Protein AF-A0A849QPQ6-F1 (afdb_monomer)

Radius of gyration: 15.78 Å; Cα contacts (8 Å, |Δi|>4): 46; chains: 1; bounding box: 31×43×40 Å

Sequence (86 aa):
MVDKIKIIVYGSPSIDEIETTDIENMNSIFRERIGRLVRKTKSHSKKKLKLVNAVELFQLYWNFMDRLPKRGTPVMIENLTDHQWS

Solvent-accessible surface area (backbone atoms only — not comparable to full-atom values): 5457 Å² total; per-residue (Å²): 134,87,83,84,86,85,77,87,88,70,88,86,77,58,77,88,74,67,51,72,66,59,55,52,50,49,52,50,53,48,53,54,55,52,49,53,51,48,65,76,42,74,86,61,75,95,43,68,68,58,54,49,52,50,50,53,53,46,50,52,43,46,32,42,50,42,64,46,88,99,55,48,22,56,38,42,66,72,66,76,42,95,71,79,53,134

Foldseek 3Di:
DDDDDFDDPDDDDDSVPDDPVVVVVVVVVCCVVLVVVCVVPVVDDPDPVVVVVSVVVVCCCQQQADQDPPQGHVCVNVVVDVDHDD

pLDDT: mean 82.82, std 12.36, range [50.0, 94.94]

Mean predicted aligned error: 7.11 Å

Structure (mmCIF, N/CA/C/O backbone):
data_AF-A0A849QPQ6-F1
#
_entry.id   AF-A0A849QPQ6-F1
#
loop_
_atom_site.group_PDB
_atom_site.id
_atom_site.type_symbol
_atom_site.label_atom_id
_atom_site.label_alt_id
_atom_site.label_comp_id
_atom_site.label_asym_id
_atom_site.label_entity_id
_atom_site.label_seq_id
_atom_site.pdbx_PDB_ins_code
_atom_site.Cartn_x
_atom_site.Cartn_y
_atom_site.Cartn_z
_atom_site.occupancy
_atom_site.B_iso_or_equiv
_atom_site.auth_seq_id
_atom_site.auth_comp_id
_atom_site.auth_asym_id
_atom_site.auth_atom_id
_atom_site.pdbx_PDB_model_num
ATOM 1 N N . MET A 1 1 ? -5.971 -29.980 -9.773 1.00 50.00 1 MET A N 1
ATOM 2 C CA . MET A 1 1 ? -5.325 -28.654 -9.865 1.00 50.00 1 MET A CA 1
ATOM 3 C C . MET A 1 1 ? -6.438 -27.626 -9.811 1.00 50.00 1 MET A C 1
ATOM 5 O O . MET A 1 1 ? -7.430 -27.829 -10.495 1.00 50.00 1 MET A O 1
ATOM 9 N N . VAL A 1 2 ? -6.352 -26.629 -8.930 1.00 66.19 2 VAL A N 1
ATOM 10 C CA . VAL A 1 2 ? -7.326 -25.527 -8.890 1.00 66.19 2 VAL A CA 1
ATOM 11 C C . VAL A 1 2 ? -6.774 -24.440 -9.800 1.00 66.19 2 VAL A C 1
ATOM 13 O O . VAL A 1 2 ? -5.711 -23.899 -9.503 1.00 66.19 2 VAL A O 1
ATOM 16 N N . ASP A 1 3 ? -7.447 -24.176 -10.915 1.00 72.25 3 ASP A N 1
ATOM 17 C CA . ASP A 1 3 ? -7.061 -23.086 -11.811 1.00 72.25 3 ASP A CA 1
ATOM 18 C C . ASP A 1 3 ? -7.386 -21.731 -11.175 1.00 72.25 3 ASP A C 1
ATOM 20 O O . ASP A 1 3 ? -8.437 -21.552 -10.553 1.00 72.25 3 ASP A O 1
ATOM 24 N N . LYS A 1 4 ? -6.473 -20.765 -11.326 1.00 76.00 4 LYS A N 1
ATOM 25 C CA . LYS A 1 4 ? -6.687 -19.379 -10.892 1.00 76.00 4 LYS A CA 1
ATOM 26 C C . LYS A 1 4 ? -7.231 -18.572 -12.070 1.00 76.00 4 LYS A C 1
ATOM 28 O O . LYS A 1 4 ? -6.516 -18.333 -13.039 1.00 76.00 4 LYS A O 1
ATOM 33 N N . ILE A 1 5 ? -8.472 -18.101 -11.967 1.00 86.56 5 ILE A N 1
ATOM 34 C CA . ILE A 1 5 ? -9.052 -17.163 -12.936 1.00 86.56 5 ILE A CA 1
ATOM 35 C C . ILE A 1 5 ? -8.655 -15.743 -12.515 1.00 86.56 5 ILE A C 1
ATOM 37 O O . ILE A 1 5 ? -9.033 -15.292 -11.433 1.00 86.56 5 ILE A O 1
ATOM 41 N N . LYS A 1 6 ? -7.882 -15.042 -13.351 1.00 88.12 6 LYS A N 1
ATOM 42 C CA . LYS A 1 6 ? -7.454 -13.655 -13.110 1.00 88.12 6 LYS A CA 1
ATOM 43 C C . LYS A 1 6 ? -8.428 -12.696 -13.802 1.00 88.12 6 LYS A C 1
ATOM 45 O O . LYS A 1 6 ? -8.663 -12.822 -15.000 1.00 88.12 6 LYS A O 1
ATOM 50 N N . ILE A 1 7 ? -9.009 -11.760 -13.050 1.00 89.12 7 ILE A N 1
ATOM 51 C CA . ILE A 1 7 ? -9.984 -10.775 -13.547 1.00 89.12 7 ILE A CA 1
ATOM 52 C C . ILE A 1 7 ? -9.558 -9.388 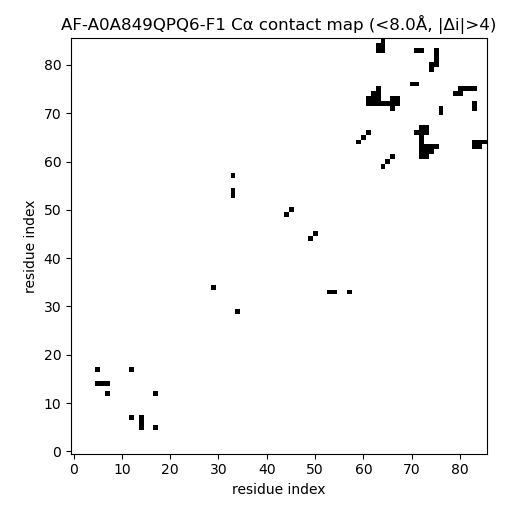-13.072 1.00 89.12 7 ILE A C 1
ATOM 54 O O . ILE A 1 7 ? -9.240 -9.202 -11.897 1.00 89.12 7 ILE A O 1
ATOM 58 N N . ILE A 1 8 ? -9.595 -8.410 -13.974 1.00 87.88 8 ILE A N 1
ATOM 59 C CA . ILE A 1 8 ? -9.378 -7.005 -13.635 1.00 87.88 8 ILE A CA 1
ATOM 60 C C . ILE A 1 8 ? -10.706 -6.423 -13.144 1.00 87.88 8 ILE A C 1
ATOM 62 O O . ILE A 1 8 ? -11.674 -6.354 -13.897 1.00 87.88 8 ILE A O 1
ATOM 66 N N . VAL A 1 9 ? -10.755 -6.018 -11.874 1.00 86.62 9 VAL A N 1
ATOM 67 C CA . VAL A 1 9 ? -11.922 -5.333 -11.283 1.00 86.62 9 VAL A CA 1
ATOM 68 C C . VAL A 1 9 ? -11.719 -3.815 -11.278 1.00 86.62 9 VAL A C 1
ATOM 70 O O . VAL A 1 9 ? -12.655 -3.066 -11.541 1.00 86.62 9 VAL A O 1
ATOM 73 N N . TYR A 1 10 ? -10.492 -3.363 -11.004 1.00 82.38 10 TYR A N 1
ATOM 74 C CA . TYR A 1 10 ? -10.115 -1.952 -10.935 1.00 82.38 10 TYR A CA 1
ATOM 75 C C . TYR A 1 10 ? -8.732 -1.729 -11.556 1.00 82.38 10 TYR A C 1
ATOM 77 O O . TYR A 1 10 ? -7.862 -2.595 -11.449 1.00 82.38 10 TYR A O 1
ATOM 85 N N . GLY A 1 11 ? -8.525 -0.544 -12.137 1.00 83.12 11 GLY A N 1
ATOM 86 C CA . GLY A 1 11 ? -7.261 -0.155 -12.768 1.00 83.12 11 GLY A CA 1
ATOM 87 C C . GLY A 1 11 ? -7.036 -0.807 -14.133 1.00 83.12 11 GLY A C 1
ATOM 88 O O . GLY A 1 11 ? -7.963 -1.326 -14.752 1.00 83.12 11 GLY A O 1
ATOM 89 N N . SER A 1 12 ? -5.789 -0.763 -14.593 1.00 88.25 12 SER A N 1
ATOM 90 C CA . SER A 1 12 ? -5.342 -1.360 -15.855 1.00 88.25 12 SER A CA 1
ATOM 91 C C . SER A 1 12 ? -4.053 -2.185 -15.685 1.00 88.25 12 SER A C 1
ATOM 93 O O . SER A 1 12 ? -3.089 -1.926 -16.405 1.00 88.25 12 SER A O 1
ATOM 95 N N . PRO A 1 13 ? -3.990 -3.133 -14.723 1.00 87.56 13 PRO A N 1
ATOM 96 C CA . PRO A 1 13 ? -2.821 -3.992 -14.568 1.00 87.56 13 PRO A CA 1
ATOM 97 C C . PRO A 1 13 ? -2.741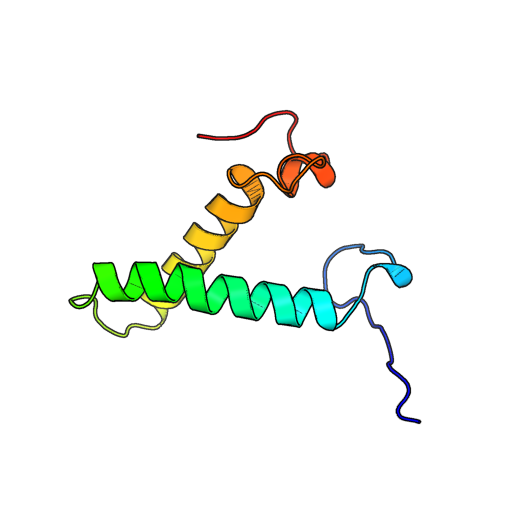 -4.997 -15.718 1.00 87.56 13 PRO A C 1
ATOM 99 O O . PRO A 1 13 ? -3.767 -5.412 -16.271 1.00 87.56 13 PRO A O 1
ATOM 102 N N . SER A 1 14 ? -1.532 -5.443 -16.039 1.00 90.06 14 SER A N 1
ATOM 103 C CA . SER A 1 14 ? -1.375 -6.577 -16.941 1.00 90.06 14 SER A CA 1
ATOM 104 C C . SER A 1 14 ? -1.776 -7.885 -16.240 1.00 90.06 14 SER A C 1
ATOM 106 O O . SER A 1 14 ? -1.640 -8.036 -15.026 1.00 90.06 14 SER A O 1
ATOM 108 N N . ILE A 1 15 ? -2.311 -8.861 -16.983 1.00 88.69 15 ILE A N 1
ATOM 109 C CA . ILE A 1 15 ? -2.838 -10.114 -16.398 1.00 88.69 15 ILE A CA 1
ATOM 110 C C . ILE A 1 15 ? -1.738 -10.914 -15.679 1.00 88.69 15 ILE A C 1
ATOM 112 O O . ILE A 1 15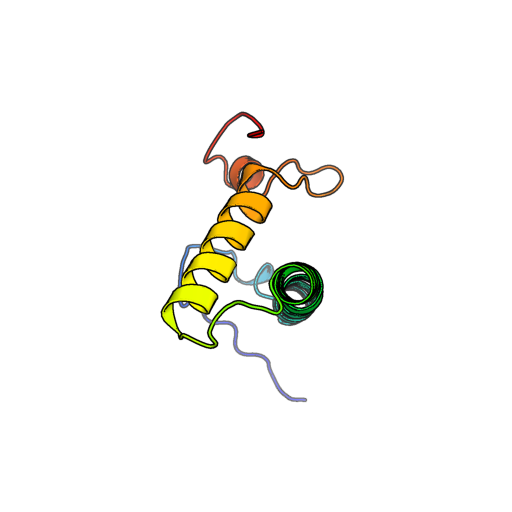 ? -2.002 -11.585 -14.678 1.00 88.69 15 ILE A O 1
ATOM 116 N N . ASP A 1 16 ? -0.507 -10.848 -16.174 1.00 88.75 16 ASP A N 1
ATOM 117 C CA . ASP A 1 16 ? 0.675 -11.477 -15.583 1.00 88.75 16 ASP A CA 1
ATOM 118 C C . ASP A 1 16 ? 1.110 -10.826 -14.263 1.00 88.75 16 ASP A C 1
ATOM 120 O O . ASP A 1 16 ? 1.671 -11.520 -13.418 1.00 88.75 16 ASP A O 1
ATOM 124 N N . GLU A 1 17 ? 0.766 -9.558 -14.032 1.00 85.25 17 GLU A N 1
ATOM 125 C CA . GLU A 1 17 ? 1.051 -8.837 -12.783 1.00 85.25 17 GLU A CA 1
ATOM 126 C C . GLU A 1 17 ? 0.038 -9.148 -11.671 1.00 85.25 17 GLU A C 1
ATOM 128 O O . GLU A 1 17 ? 0.287 -8.874 -10.498 1.00 85.25 17 GLU A O 1
ATOM 133 N N . ILE A 1 18 ? -1.119 -9.730 -12.005 1.00 88.25 18 ILE A N 1
ATOM 134 C CA . ILE A 1 18 ? -2.129 -10.095 -11.008 1.00 88.25 18 ILE A CA 1
ATOM 135 C C . ILE A 1 18 ? -1.693 -11.383 -10.309 1.00 88.25 18 ILE A C 1
ATOM 137 O O . ILE A 1 18 ? -1.913 -12.476 -10.831 1.00 88.25 18 ILE A O 1
ATOM 141 N N . GLU A 1 19 ? -1.133 -11.283 -9.105 1.00 88.69 19 GLU A N 1
ATOM 142 C CA . GLU A 1 19 ? -0.755 -12.454 -8.310 1.00 88.69 19 GLU A CA 1
ATOM 143 C C . GLU A 1 19 ? -1.295 -12.402 -6.875 1.00 88.69 19 GLU A C 1
ATOM 145 O O . GLU A 1 19 ? -1.333 -11.363 -6.213 1.00 88.69 19 GLU A O 1
ATOM 150 N N . THR A 1 20 ? -1.718 -13.560 -6.357 1.00 87.62 20 THR A N 1
ATOM 151 C CA . THR A 1 20 ? -2.300 -13.642 -5.007 1.00 87.62 20 THR A CA 1
ATOM 152 C C . THR A 1 20 ? -1.262 -13.378 -3.918 1.00 87.62 20 THR A C 1
ATOM 154 O O . THR A 1 20 ? -1.601 -12.837 -2.868 1.00 87.62 20 THR A O 1
ATOM 157 N N . THR A 1 21 ? 0.005 -13.713 -4.172 1.00 89.75 21 THR A N 1
ATOM 158 C CA . THR A 1 21 ? 1.105 -13.517 -3.219 1.00 89.75 21 THR A CA 1
ATOM 159 C C . THR A 1 21 ? 1.368 -12.045 -2.922 1.00 89.75 21 THR A C 1
ATOM 161 O O . THR A 1 21 ? 1.691 -11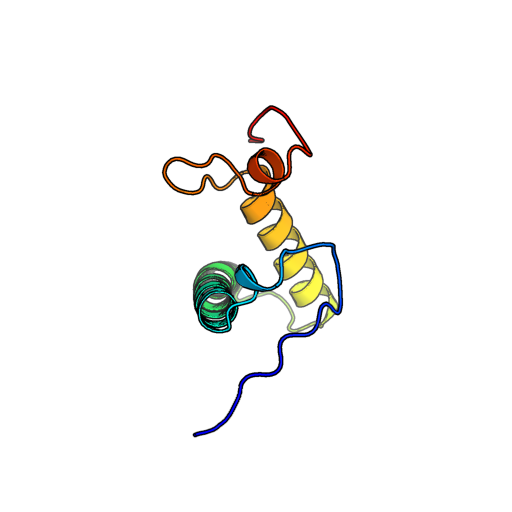.709 -1.784 1.00 89.75 21 THR A O 1
ATOM 164 N N . ASP A 1 22 ? 1.181 -11.154 -3.898 1.00 87.19 22 ASP A N 1
ATOM 165 C CA . ASP A 1 22 ? 1.373 -9.715 -3.691 1.00 87.19 22 ASP A CA 1
ATOM 166 C C . ASP A 1 22 ? 0.296 -9.143 -2.769 1.00 87.19 22 ASP A C 1
ATOM 168 O O . ASP A 1 22 ? 0.595 -8.379 -1.847 1.00 87.19 22 ASP A O 1
ATOM 172 N N . ILE A 1 23 ? -0.950 -9.592 -2.945 1.00 86.81 23 ILE A N 1
ATOM 173 C CA . ILE A 1 23 ? -2.072 -9.231 -2.073 1.00 86.81 23 ILE A CA 1
ATOM 174 C C . ILE A 1 23 ? -1.849 -9.756 -0.649 1.00 86.81 23 ILE A C 1
ATOM 176 O O . ILE A 1 23 ? -2.060 -9.034 0.328 1.00 86.81 23 ILE A O 1
ATOM 180 N N . GLU A 1 24 ? -1.398 -11.001 -0.501 1.00 90.62 24 GLU A N 1
ATOM 181 C CA . GLU A 1 24 ? -1.096 -11.598 0.804 1.00 90.62 24 GLU A CA 1
ATOM 182 C C . GLU A 1 24 ? 0.050 -10.879 1.524 1.00 90.62 24 GLU A C 1
ATOM 184 O O . GLU A 1 24 ? -0.066 -10.570 2.718 1.00 90.62 24 GLU A O 1
ATOM 189 N N . ASN A 1 25 ? 1.121 -10.553 0.796 1.00 90.88 25 ASN A N 1
ATOM 190 C CA . ASN A 1 25 ? 2.248 -9.786 1.310 1.00 90.88 25 ASN A CA 1
ATOM 191 C C . ASN A 1 25 ? 1.799 -8.393 1.772 1.00 90.88 25 ASN A C 1
ATOM 193 O O . ASN A 1 25 ? 2.052 -7.998 2.914 1.00 90.88 25 ASN A O 1
ATOM 197 N N . MET A 1 26 ? 1.039 -7.682 0.933 1.00 88.12 26 MET A N 1
ATOM 198 C CA . MET A 1 26 ? 0.499 -6.365 1.264 1.00 88.12 26 MET A CA 1
ATOM 199 C C . MET A 1 26 ? -0.404 -6.421 2.501 1.00 88.12 26 MET A C 1
ATOM 201 O O . MET A 1 26 ? -0.253 -5.612 3.415 1.00 88.12 26 MET A O 1
ATOM 205 N N . ASN A 1 27 ? -1.278 -7.426 2.604 1.00 88.31 27 ASN A N 1
ATOM 206 C CA . ASN A 1 27 ? -2.115 -7.644 3.786 1.00 88.31 27 ASN A CA 1
ATOM 207 C C . ASN A 1 27 ? -1.287 -7.838 5.069 1.00 88.31 27 ASN A C 1
ATOM 209 O O . ASN A 1 27 ? -1.685 -7.376 6.143 1.00 88.31 27 ASN A O 1
ATOM 213 N N . SER A 1 28 ? -0.141 -8.519 4.980 1.00 90.38 28 SER A N 1
ATOM 214 C CA . SER A 1 28 ? 0.787 -8.680 6.104 1.00 90.38 28 SER A CA 1
ATOM 215 C C . SER A 1 28 ? 1.402 -7.341 6.527 1.00 90.38 28 SER A C 1
ATOM 217 O O . SER A 1 28 ? 1.306 -6.962 7.699 1.00 90.38 28 SER A O 1
ATOM 219 N N . ILE A 1 29 ? 1.926 -6.573 5.564 1.00 89.00 29 ILE A N 1
ATOM 220 C CA . ILE A 1 29 ? 2.501 -5.235 5.784 1.00 89.00 29 ILE A CA 1
ATOM 221 C C . ILE A 1 29 ? 1.468 -4.300 6.423 1.00 89.00 29 ILE A C 1
ATOM 223 O O . ILE A 1 29 ? 1.762 -3.634 7.420 1.00 89.00 29 ILE A O 1
ATOM 227 N N . PHE A 1 30 ? 0.242 -4.290 5.894 1.00 86.44 30 PHE A N 1
ATOM 228 C CA . PHE A 1 30 ? -0.879 -3.520 6.426 1.00 86.44 30 PHE A CA 1
ATOM 229 C C . PHE A 1 30 ? -1.140 -3.845 7.894 1.00 86.44 30 PHE A C 1
ATOM 231 O O . PHE A 1 30 ? -1.178 -2.942 8.732 1.00 86.44 30 PHE A O 1
ATOM 238 N N . ARG A 1 31 ? -1.293 -5.132 8.231 1.00 83.06 31 ARG A N 1
ATOM 239 C CA . ARG A 1 31 ? -1.557 -5.564 9.612 1.00 83.06 31 ARG A CA 1
ATOM 240 C C . ARG A 1 31 ? -0.441 -5.147 10.558 1.00 83.06 31 ARG A C 1
ATOM 242 O O . ARG A 1 31 ? -0.725 -4.682 11.662 1.00 83.06 31 ARG A O 1
ATOM 249 N N . GLU A 1 32 ? 0.813 -5.271 10.139 1.00 85.56 32 GLU A N 1
ATOM 250 C CA . GLU A 1 32 ? 1.943 -4.905 10.983 1.00 85.56 32 GLU A CA 1
ATOM 251 C C . GLU A 1 32 ? 2.042 -3.386 11.186 1.00 85.56 32 GLU A C 1
ATOM 253 O O . GLU A 1 32 ? 2.147 -2.914 12.325 1.00 85.56 32 GLU A O 1
ATOM 258 N N . ARG A 1 33 ? 1.968 -2.600 10.106 1.00 83.12 33 ARG A N 1
ATOM 259 C CA . ARG A 1 33 ? 2.151 -1.144 10.163 1.00 83.12 33 ARG A CA 1
ATOM 260 C C . ARG A 1 33 ? 0.943 -0.427 10.764 1.00 83.12 33 ARG A C 1
ATOM 262 O O . ARG A 1 33 ? 1.128 0.391 11.669 1.00 83.12 33 ARG A O 1
ATOM 269 N N . ILE A 1 34 ? -0.284 -0.795 10.386 1.00 80.31 34 ILE A N 1
ATOM 270 C CA . ILE A 1 34 ? -1.494 -0.278 11.045 1.00 80.31 34 ILE A CA 1
ATOM 271 C C . ILE A 1 34 ? -1.559 -0.765 12.497 1.00 80.31 34 ILE A C 1
ATOM 273 O O . ILE A 1 34 ? -1.879 0.013 13.390 1.00 80.31 34 ILE A O 1
ATOM 277 N N . GLY A 1 35 ? -1.174 -2.010 12.793 1.00 72.31 35 GLY A N 1
ATOM 278 C CA . GLY A 1 35 ? -1.115 -2.514 14.169 1.00 72.31 35 GLY A CA 1
ATOM 279 C C . GLY A 1 35 ? -0.151 -1.724 15.069 1.00 72.31 35 GLY A C 1
ATOM 280 O O . GLY A 1 35 ? -0.440 -1.496 16.248 1.00 72.31 35 GLY A O 1
ATOM 281 N N . ARG A 1 36 ? 0.979 -1.246 14.526 1.00 64.06 36 ARG A N 1
ATOM 282 C CA . ARG A 1 36 ? 1.900 -0.325 15.222 1.00 64.06 36 ARG A CA 1
ATOM 283 C C . ARG A 1 36 ? 1.262 1.049 15.468 1.00 64.06 36 ARG A C 1
ATOM 285 O O . ARG A 1 36 ? 1.423 1.580 16.566 1.00 64.06 36 ARG A O 1
ATOM 292 N N . LEU A 1 37 ? 0.504 1.583 14.507 1.00 60.06 37 LEU A N 1
ATOM 293 C CA . LEU A 1 37 ? -0.308 2.798 14.685 1.00 60.06 37 LEU A CA 1
ATOM 294 C C . LEU A 1 37 ? -1.348 2.614 15.805 1.00 60.06 37 LEU A C 1
ATOM 296 O O . LEU A 1 37 ? -1.379 3.410 16.739 1.00 60.06 37 LEU A O 1
ATOM 300 N N . VAL A 1 38 ? -2.102 1.510 15.794 1.00 58.53 38 VAL A N 1
ATOM 301 C CA . VAL A 1 38 ? -3.116 1.176 16.815 1.00 58.53 38 VAL A CA 1
ATOM 302 C C . VAL A 1 38 ? -2.510 1.078 18.219 1.00 58.53 38 VAL A C 1
ATOM 304 O O . VAL A 1 38 ? -3.105 1.560 19.183 1.00 58.53 38 VAL A O 1
ATOM 307 N N . ARG A 1 39 ? -1.313 0.488 18.365 1.00 58.75 39 ARG A N 1
ATOM 308 C CA . ARG A 1 39 ? -0.619 0.414 19.665 1.00 58.75 39 ARG A CA 1
ATOM 309 C C . ARG A 1 39 ? -0.191 1.784 20.195 1.00 58.75 39 ARG A C 1
ATOM 311 O O . ARG A 1 39 ? -0.241 1.977 21.406 1.00 58.75 39 ARG A O 1
ATOM 318 N N . LYS A 1 40 ? 0.171 2.727 19.317 1.00 51.31 40 LYS A N 1
ATOM 319 C CA . LYS A 1 40 ? 0.436 4.127 19.694 1.00 51.31 40 LYS A CA 1
ATOM 320 C C . LYS A 1 40 ? -0.850 4.889 20.038 1.00 51.31 40 LYS A C 1
ATOM 322 O O . LYS A 1 40 ? -0.811 5.802 20.852 1.00 51.31 40 LYS A O 1
ATOM 327 N N . THR A 1 41 ? -1.994 4.485 19.483 1.00 50.25 41 THR A N 1
ATOM 328 C CA . THR A 1 41 ? -3.297 5.140 19.676 1.00 50.25 41 THR A CA 1
ATOM 329 C C . THR A 1 41 ? -4.257 4.332 20.551 1.00 50.25 41 THR A C 1
ATOM 331 O O . THR A 1 41 ? -5.464 4.411 20.332 1.00 50.25 41 THR A O 1
ATOM 334 N N . LYS A 1 42 ? -3.782 3.548 21.536 1.00 52.03 42 LYS A N 1
ATOM 335 C CA . LYS A 1 42 ? -4.631 2.669 22.380 1.00 52.03 42 LYS A CA 1
ATOM 336 C C . LYS A 1 42 ? -5.832 3.359 23.062 1.00 52.03 42 LYS A C 1
ATOM 338 O O . LYS A 1 42 ? -6.724 2.662 23.531 1.00 52.03 42 LYS A O 1
ATOM 343 N N . SER A 1 43 ? -5.901 4.690 23.054 1.00 52.28 43 SER A N 1
ATOM 344 C CA . SER A 1 43 ? -7.054 5.478 23.518 1.00 52.28 43 SER A CA 1
ATOM 345 C C . SER A 1 43 ? -8.068 5.868 22.42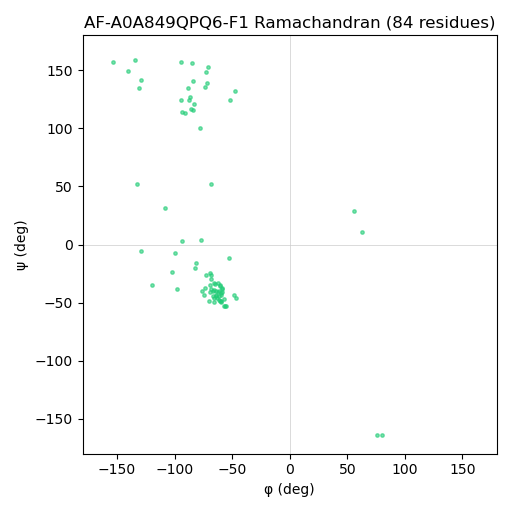7 1.00 52.28 43 SER A C 1
ATOM 347 O O . SER A 1 43 ? -9.006 6.608 22.711 1.00 52.28 43 SER A O 1
ATOM 349 N N . HIS A 1 44 ? -7.913 5.443 21.170 1.00 53.00 44 HIS A N 1
ATOM 350 C CA . HIS A 1 44 ? -8.833 5.830 20.097 1.00 53.00 44 HIS A CA 1
ATOM 351 C C . HIS A 1 44 ? -10.029 4.878 19.994 1.00 53.00 44 HIS A C 1
ATOM 353 O O . HIS A 1 44 ? -9.898 3.667 19.834 1.00 53.00 44 HIS A O 1
ATOM 359 N N . SER A 1 45 ? -11.219 5.475 20.080 1.00 53.75 45 SER A N 1
ATOM 360 C CA . SER A 1 45 ? -12.520 4.828 19.913 1.00 53.75 45 SER A CA 1
ATOM 361 C C . SER A 1 45 ? -12.545 3.940 18.658 1.00 53.75 45 SER A C 1
ATOM 363 O O . SER A 1 45 ? -12.149 4.393 17.581 1.00 53.75 45 SER A O 1
ATOM 365 N N . LYS A 1 46 ? -13.035 2.694 18.785 1.00 65.62 46 LYS A N 1
ATOM 366 C CA . LYS A 1 46 ? -13.199 1.693 17.706 1.00 65.62 46 LYS A CA 1
ATOM 367 C C . LYS A 1 46 ? -14.289 2.097 16.692 1.00 65.62 46 LYS A C 1
ATOM 369 O O . LYS A 1 46 ? -15.224 1.347 16.432 1.00 65.62 46 LYS A O 1
ATOM 374 N N . LYS A 1 47 ? -14.223 3.312 16.149 1.00 74.56 47 LYS A N 1
ATOM 375 C CA . LYS A 1 47 ? -15.171 3.816 15.151 1.00 74.56 47 LYS A CA 1
ATOM 376 C C . LYS A 1 47 ? -14.684 3.438 13.758 1.00 74.56 47 LYS A C 1
ATOM 378 O O . LYS A 1 47 ? -13.525 3.690 13.435 1.00 74.56 47 LYS A O 1
ATOM 383 N N . LYS A 1 48 ? -15.589 2.931 12.912 1.00 80.81 48 LYS A N 1
ATOM 384 C CA . LYS A 1 48 ? -15.318 2.600 11.500 1.00 80.81 48 LYS A CA 1
ATOM 385 C C . LYS A 1 48 ? -14.567 3.725 10.778 1.00 80.81 48 LYS A C 1
ATOM 387 O O . LYS A 1 48 ? -13.555 3.464 10.146 1.00 80.81 48 LYS A O 1
ATOM 392 N N . LEU A 1 49 ? -15.006 4.973 10.956 1.00 83.88 49 LEU A N 1
ATOM 393 C CA . LEU A 1 49 ? -14.378 6.142 10.331 1.00 83.88 49 LEU A CA 1
ATOM 394 C C . LEU A 1 49 ? -12.895 6.300 10.704 1.00 83.88 49 LEU A C 1
ATOM 396 O O . LEU A 1 49 ? -12.080 6.641 9.863 1.00 83.88 49 LEU A O 1
ATOM 400 N N . LYS A 1 50 ? -12.510 6.008 11.952 1.00 80.25 50 LYS A N 1
ATOM 401 C CA . LYS A 1 50 ? -11.103 6.106 12.370 1.00 80.25 50 LYS A CA 1
ATOM 402 C C . LYS A 1 50 ? -10.237 5.029 11.717 1.00 80.25 50 LYS A C 1
ATOM 404 O O . LYS A 1 50 ? -9.089 5.311 11.395 1.00 80.25 50 LYS A O 1
ATOM 409 N N . LEU A 1 51 ? -10.786 3.832 11.502 1.00 78.75 51 LEU A N 1
ATOM 410 C CA . LEU A 1 51 ? -10.102 2.774 10.758 1.00 78.75 51 LEU A CA 1
ATOM 411 C C . LEU A 1 51 ? -9.929 3.155 9.283 1.00 78.75 51 LEU A C 1
ATOM 413 O O . LEU A 1 51 ? -8.834 2.993 8.759 1.00 78.75 51 LEU A O 1
ATOM 417 N N . VAL A 1 52 ? -10.974 3.699 8.647 1.00 85.12 52 VAL A N 1
ATOM 418 C CA . VAL A 1 52 ? -10.914 4.179 7.254 1.00 85.12 52 VAL A CA 1
ATOM 419 C C . VAL A 1 52 ? -9.821 5.236 7.101 1.00 85.12 52 VAL A C 1
ATOM 421 O O . VAL A 1 52 ? -8.894 5.028 6.328 1.00 85.12 52 VAL A O 1
ATOM 424 N N . ASN A 1 53 ? -9.832 6.282 7.932 1.00 86.12 53 ASN A N 1
ATOM 425 C CA . ASN A 1 53 ? -8.818 7.337 7.863 1.00 86.12 53 ASN A CA 1
ATOM 426 C C . ASN A 1 53 ? -7.391 6.806 8.106 1.00 86.12 53 ASN A C 1
ATOM 428 O O . ASN A 1 53 ? -6.435 7.308 7.524 1.00 86.12 53 ASN A O 1
ATOM 432 N N . ALA A 1 54 ? -7.221 5.804 8.978 1.00 84.19 54 ALA A N 1
ATOM 433 C CA . ALA A 1 54 ? -5.913 5.192 9.218 1.00 84.19 54 ALA A CA 1
ATOM 434 C C . ALA A 1 54 ? -5.410 4.402 7.998 1.00 84.19 54 ALA A C 1
ATOM 436 O O . ALA A 1 54 ? -4.217 4.437 7.701 1.00 84.19 54 ALA A O 1
ATOM 437 N N . VAL A 1 55 ? -6.311 3.709 7.298 1.00 86.81 55 VAL A N 1
ATOM 438 C CA . VAL A 1 55 ? -6.011 3.002 6.045 1.00 86.81 55 VAL A CA 1
ATOM 439 C C . VAL A 1 55 ? -5.652 3.994 4.940 1.00 86.81 55 VAL A C 1
ATOM 441 O O . VAL A 1 55 ? -4.635 3.804 4.282 1.00 86.81 55 VAL A O 1
ATOM 444 N N . GLU A 1 56 ? -6.424 5.069 4.779 1.00 90.88 56 GLU A N 1
ATOM 445 C CA . GLU A 1 56 ? -6.165 6.116 3.780 1.00 90.88 56 GLU A CA 1
ATOM 446 C C . GLU A 1 56 ? -4.814 6.798 4.014 1.00 90.88 56 GLU A C 1
ATOM 448 O O . GLU A 1 56 ? -4.004 6.904 3.095 1.00 90.88 56 GLU A O 1
ATOM 453 N N . LEU A 1 57 ? -4.522 7.189 5.260 1.00 88.94 57 LEU A N 1
ATOM 454 C CA . LEU A 1 57 ? -3.238 7.792 5.615 1.00 88.94 57 LEU A CA 1
ATOM 455 C C . LEU A 1 57 ? -2.071 6.830 5.363 1.00 88.94 57 LEU A C 1
ATOM 457 O O . LEU A 1 57 ? -1.018 7.243 4.878 1.00 88.94 57 LEU A O 1
ATOM 461 N N . PHE A 1 58 ? -2.252 5.545 5.678 1.00 89.06 58 PHE A N 1
ATOM 462 C CA . PHE A 1 58 ? -1.248 4.532 5.388 1.00 89.06 58 PHE A CA 1
ATOM 463 C C . PHE A 1 58 ? -1.009 4.386 3.882 1.00 89.06 58 PHE A C 1
ATOM 465 O O . PHE A 1 58 ? 0.146 4.350 3.470 1.00 89.06 58 PHE A O 1
ATOM 472 N N . GLN A 1 59 ? -2.065 4.318 3.066 1.00 91.31 59 GLN A N 1
ATOM 473 C CA . GLN A 1 59 ? -1.923 4.207 1.613 1.00 91.31 59 GLN A CA 1
ATOM 474 C C . GLN A 1 59 ? -1.266 5.440 1.006 1.00 91.31 59 GLN A C 1
ATOM 476 O O . GLN A 1 59 ? -0.401 5.283 0.151 1.00 91.31 59 GLN A O 1
ATOM 481 N N . LEU A 1 60 ? -1.607 6.644 1.475 1.00 92.81 60 LEU A N 1
ATOM 482 C CA . LEU A 1 60 ? -0.924 7.871 1.069 1.00 92.81 60 LEU A CA 1
ATOM 483 C C . LEU A 1 60 ? 0.580 7.764 1.351 1.00 92.81 60 LEU A C 1
ATOM 485 O O . LEU A 1 60 ? 1.395 7.927 0.448 1.00 92.81 60 LEU A O 1
ATOM 489 N N . TYR A 1 61 ? 0.948 7.427 2.587 1.00 91.50 61 TYR A N 1
ATOM 490 C CA . TYR A 1 61 ? 2.346 7.267 2.975 1.00 91.50 61 TYR A CA 1
ATOM 491 C C . TYR A 1 61 ? 3.057 6.185 2.146 1.00 91.50 61 TYR A C 1
ATOM 493 O O . TYR A 1 61 ? 4.130 6.423 1.597 1.00 91.50 61 TYR A O 1
ATOM 501 N N . TRP A 1 62 ? 2.458 5.001 2.022 1.00 91.81 62 TRP A N 1
ATOM 502 C CA . TRP A 1 62 ? 3.040 3.878 1.288 1.00 91.81 62 TRP A CA 1
ATOM 503 C C . TRP A 1 62 ? 3.252 4.213 -0.18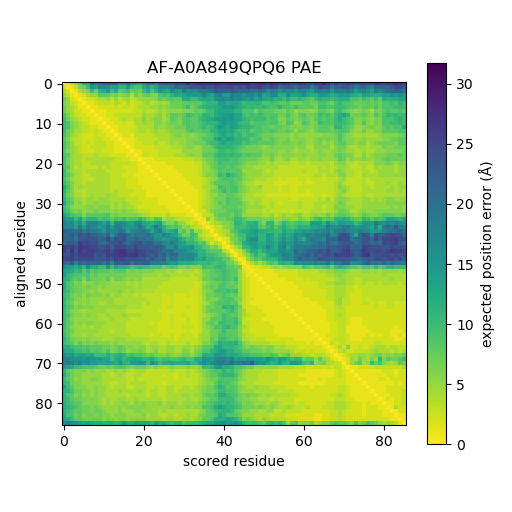8 1.00 91.81 62 TRP A C 1
ATOM 505 O O . TRP A 1 62 ? 4.313 3.937 -0.738 1.00 91.81 62 TRP A O 1
ATOM 515 N N . ASN A 1 63 ? 2.258 4.839 -0.818 1.00 93.12 63 ASN A N 1
ATOM 516 C CA . ASN A 1 63 ? 2.288 5.120 -2.243 1.00 93.12 63 ASN A CA 1
ATOM 517 C C . ASN A 1 63 ? 3.211 6.287 -2.589 1.00 93.12 63 ASN A C 1
ATOM 519 O O . ASN A 1 63 ? 3.905 6.188 -3.591 1.00 93.12 63 ASN A O 1
ATOM 523 N N . PHE A 1 64 ? 3.240 7.358 -1.787 1.00 94.94 64 PHE A N 1
ATOM 524 C CA . PHE A 1 64 ? 3.940 8.607 -2.125 1.00 94.94 64 PHE A CA 1
ATOM 525 C C . PHE A 1 64 ? 5.286 8.797 -1.416 1.00 94.94 64 PHE A C 1
ATOM 527 O O . PHE A 1 64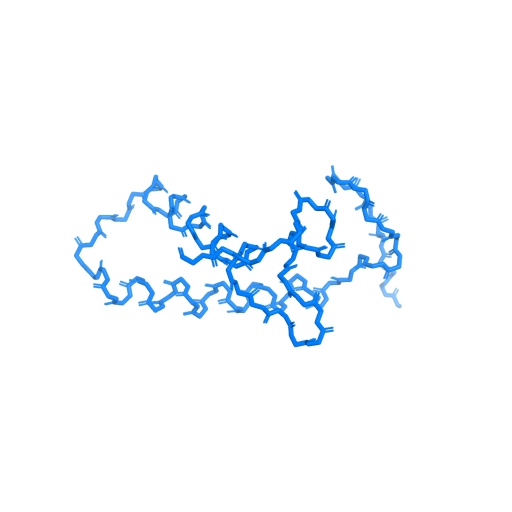 ? 6.131 9.544 -1.913 1.00 94.94 64 PHE A O 1
ATOM 534 N N . MET A 1 65 ? 5.498 8.145 -0.269 1.00 93.12 65 MET A N 1
ATOM 535 C CA . MET A 1 65 ? 6.660 8.390 0.594 1.00 93.12 65 MET A CA 1
ATOM 536 C C . MET A 1 65 ? 7.542 7.151 0.786 1.00 93.12 65 MET A C 1
ATOM 538 O O . MET A 1 65 ? 8.759 7.302 0.869 1.00 93.12 6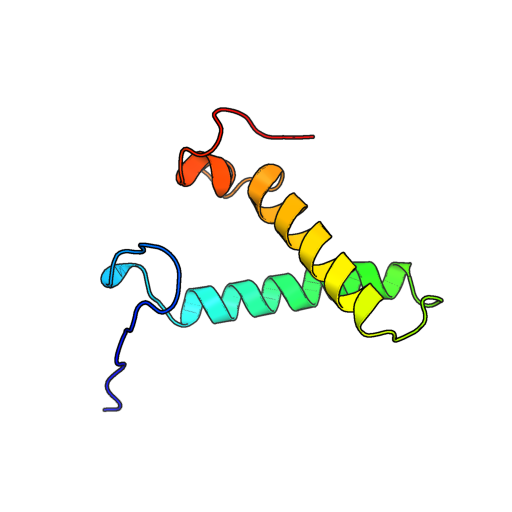5 MET A O 1
ATOM 542 N N . ASP A 1 66 ? 6.986 5.935 0.850 1.00 90.44 66 ASP A N 1
ATOM 543 C CA . ASP A 1 66 ? 7.782 4.717 1.078 1.00 90.44 66 ASP A CA 1
ATOM 544 C C . ASP A 1 66 ? 8.397 4.200 -0.233 1.00 90.44 66 ASP A C 1
ATOM 546 O O . ASP A 1 66 ? 7.701 3.909 -1.209 1.00 90.44 66 ASP A O 1
ATOM 550 N N . ARG A 1 67 ? 9.730 4.098 -0.283 1.00 91.31 67 ARG A N 1
ATOM 551 C CA . ARG A 1 67 ? 10.435 3.659 -1.496 1.00 91.31 67 ARG A CA 1
ATOM 552 C C . ARG A 1 67 ? 10.532 2.147 -1.540 1.00 91.31 67 ARG A C 1
ATOM 554 O O . ARG A 1 67 ? 11.113 1.518 -0.656 1.00 91.31 67 ARG A O 1
ATOM 561 N N . LEU A 1 68 ? 10.088 1.578 -2.652 1.00 86.56 68 LEU A N 1
ATOM 562 C CA . LEU A 1 68 ? 10.369 0.196 -2.986 1.00 86.56 68 LEU A CA 1
ATOM 563 C C . LEU A 1 68 ? 11.841 0.062 -3.414 1.00 86.56 68 LEU A C 1
ATOM 565 O O . LEU A 1 68 ? 12.347 0.891 -4.190 1.00 86.56 68 LEU A O 1
ATOM 569 N N . PRO A 1 69 ? 12.558 -0.970 -2.929 1.00 83.19 69 PRO A N 1
ATOM 570 C CA . PRO A 1 69 ? 13.960 -1.172 -3.263 1.00 83.19 69 PRO A CA 1
ATOM 571 C C . PRO A 1 69 ? 14.185 -1.160 -4.777 1.00 83.19 69 PRO A C 1
ATOM 573 O O . PRO A 1 69 ? 13.577 -1.934 -5.512 1.00 83.19 69 PRO A O 1
ATOM 576 N N . LYS A 1 70 ? 15.087 -0.283 -5.233 1.00 74.88 70 LYS A N 1
ATOM 577 C CA . LYS A 1 70 ? 15.486 -0.121 -6.644 1.00 74.88 70 LYS A CA 1
ATOM 578 C C . LYS A 1 70 ? 14.374 0.327 -7.610 1.00 74.88 70 LYS A C 1
ATOM 580 O O . LYS A 1 70 ? 14.605 0.280 -8.813 1.00 74.88 70 LYS A O 1
ATOM 585 N N . ARG A 1 71 ? 13.200 0.757 -7.125 1.00 75.75 71 ARG A N 1
ATOM 586 C CA . ARG A 1 71 ? 12.051 1.092 -7.992 1.00 75.75 71 ARG A CA 1
ATOM 587 C C . ARG A 1 71 ? 11.406 2.462 -7.740 1.00 75.75 71 ARG A C 1
ATOM 589 O O . ARG A 1 71 ? 10.567 2.868 -8.523 1.00 75.75 71 ARG A O 1
ATOM 596 N N . GLY A 1 72 ? 11.821 3.207 -6.712 1.00 91.12 72 GLY A N 1
ATOM 597 C CA . GLY A 1 72 ? 11.145 4.467 -6.356 1.00 91.12 72 GLY A CA 1
ATOM 598 C C . GLY A 1 72 ? 9.878 4.207 -5.540 1.00 91.12 72 GLY A C 1
ATOM 599 O O . GLY A 1 72 ? 9.739 3.128 -4.966 1.00 91.12 72 GLY A O 1
ATOM 600 N N . THR A 1 73 ? 8.992 5.191 -5.413 1.00 94.62 73 THR A N 1
ATOM 601 C CA . THR A 1 73 ? 7.696 4.987 -4.742 1.00 94.62 73 THR A CA 1
ATOM 602 C C . THR A 1 73 ? 6.670 4.418 -5.731 1.00 94.62 73 THR A C 1
ATOM 604 O O . THR A 1 73 ? 6.838 4.610 -6.938 1.00 94.62 73 THR A O 1
ATOM 607 N N . PRO A 1 74 ? 5.609 3.726 -5.273 1.00 92.88 74 PRO A N 1
ATOM 608 C CA . PRO A 1 74 ? 4.569 3.200 -6.161 1.00 92.88 74 PRO A CA 1
ATOM 609 C C . PRO A 1 74 ? 4.037 4.218 -7.177 1.00 92.88 74 PRO A C 1
ATOM 611 O O . PRO A 1 74 ? 3.946 3.913 -8.358 1.00 92.88 74 PRO A O 1
ATOM 614 N N . VAL A 1 75 ? 3.779 5.461 -6.763 1.00 93.88 75 VAL A N 1
ATOM 615 C CA . VAL A 1 75 ? 3.277 6.497 -7.685 1.00 93.88 75 VAL A CA 1
ATOM 616 C C . VAL A 1 75 ? 4.297 6.942 -8.732 1.00 93.88 75 VAL A C 1
ATOM 618 O O . VAL A 1 75 ? 3.902 7.383 -9.805 1.00 93.88 75 VAL A O 1
ATOM 621 N N . MET A 1 76 ? 5.597 6.828 -8.443 1.00 94.38 76 MET A N 1
ATOM 622 C CA . MET A 1 76 ? 6.647 7.101 -9.427 1.00 94.38 76 MET A CA 1
ATOM 623 C C . MET A 1 76 ? 6.733 5.976 -10.460 1.00 94.38 76 MET A C 1
ATO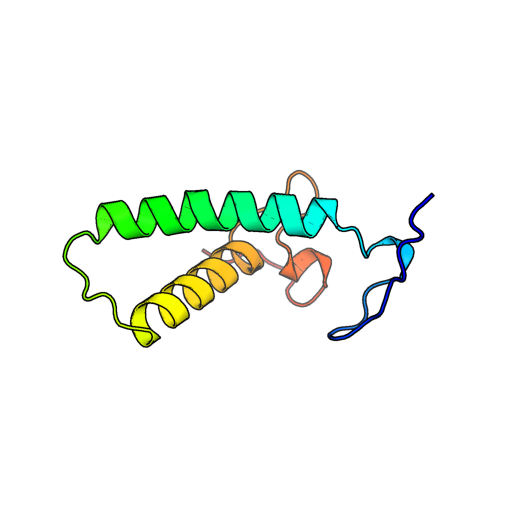M 625 O O . MET A 1 76 ? 6.946 6.248 -11.634 1.00 94.38 76 MET A O 1
ATOM 629 N N . ILE A 1 77 ? 6.543 4.721 -10.037 1.00 92.06 77 ILE A N 1
ATOM 630 C CA . ILE A 1 77 ? 6.523 3.553 -10.935 1.00 92.06 77 ILE A CA 1
ATOM 631 C C . ILE A 1 77 ? 5.361 3.671 -11.927 1.00 92.06 77 ILE A C 1
ATOM 633 O O . ILE A 1 77 ? 5.538 3.441 -13.119 1.00 92.06 77 ILE A O 1
ATOM 637 N N . GLU A 1 78 ? 4.206 4.119 -11.437 1.00 90.00 78 GLU A N 1
ATOM 638 C CA . GLU A 1 78 ? 3.013 4.392 -12.244 1.00 90.00 78 GLU A CA 1
ATOM 639 C C . GLU A 1 78 ? 3.094 5.719 -13.027 1.00 90.00 78 GLU A C 1
ATOM 641 O O . GLU A 1 78 ? 2.134 6.109 -13.687 1.00 90.00 78 GLU A O 1
ATOM 646 N N . ASN A 1 79 ? 4.225 6.435 -12.970 1.00 92.12 79 ASN A N 1
ATOM 647 C CA . ASN A 1 79 ? 4.449 7.724 -13.638 1.00 92.12 79 ASN A CA 1
ATOM 648 C C . ASN A 1 79 ? 3.414 8.815 -13.285 1.00 92.12 79 ASN A C 1
ATOM 650 O O . ASN A 1 79 ? 3.149 9.714 -14.082 1.00 92.12 79 ASN A O 1
ATOM 654 N N . LEU A 1 80 ? 2.833 8.763 -12.083 1.00 92.56 80 LEU A N 1
ATOM 655 C CA . LEU A 1 80 ? 1.878 9.766 -11.591 1.00 92.56 80 LEU A CA 1
ATOM 656 C C . LEU A 1 80 ? 2.574 11.004 -11.003 1.00 92.56 80 LEU A C 1
ATOM 658 O O . LEU A 1 80 ? 1.958 12.058 -10.862 1.00 92.56 80 LEU A O 1
ATOM 662 N N . THR A 1 81 ? 3.846 10.872 -10.629 1.00 94.31 81 THR A N 1
ATOM 663 C CA . THR A 1 81 ? 4.711 11.945 -10.116 1.00 94.31 81 THR A CA 1
ATOM 664 C C . THR A 1 81 ? 6.168 11.607 -10.421 1.00 94.31 81 THR A C 1
ATOM 666 O O . THR A 1 81 ? 6.529 10.442 -10.582 1.00 94.31 81 THR A O 1
ATOM 669 N N . ASP A 1 82 ? 7.017 12.625 -10.466 1.00 94.06 82 ASP A N 1
ATOM 670 C CA . ASP A 1 82 ? 8.450 12.534 -10.758 1.00 94.06 82 ASP A CA 1
ATOM 671 C C . ASP A 1 82 ? 9.340 12.560 -9.502 1.00 94.06 82 ASP A C 1
ATOM 673 O O . ASP A 1 82 ? 10.545 12.314 -9.581 1.00 94.06 82 ASP A O 1
ATOM 677 N N . HIS A 1 83 ? 8.758 12.814 -8.329 1.00 93.12 83 HIS A N 1
ATOM 678 C CA . HIS A 1 83 ? 9.479 12.937 -7.065 1.00 93.12 83 HIS A CA 1
ATOM 679 C C . HIS A 1 83 ? 8.815 12.175 -5.913 1.00 93.12 83 HIS A C 1
ATOM 681 O O . HIS A 1 83 ? 7.617 11.879 -5.919 1.00 93.12 83 HIS A O 1
ATOM 687 N N . GLN A 1 84 ? 9.627 11.893 -4.893 1.00 94.62 84 GLN A N 1
ATOM 688 C CA . GLN A 1 84 ? 9.199 11.352 -3.605 1.00 94.62 84 GLN A CA 1
ATOM 689 C C . GLN A 1 84 ? 8.739 12.484 -2.678 1.00 94.62 84 GLN A C 1
ATOM 691 O O . GLN A 1 84 ? 9.369 13.539 -2.628 1.00 94.62 84 GLN A O 1
ATOM 696 N N . TRP A 1 85 ? 7.674 12.238 -1.916 1.00 93.12 85 TRP A N 1
ATOM 697 C CA . TRP A 1 85 ? 7.098 13.205 -0.979 1.00 93.12 85 TRP A CA 1
ATOM 698 C C . TRP A 1 85 ? 7.665 12.991 0.439 1.00 93.12 85 TRP A C 1
ATOM 700 O O . TRP A 1 85 ? 8.123 11.889 0.758 1.00 93.12 85 TRP A O 1
ATOM 710 N N . SER A 1 86 ? 7.635 14.026 1.293 1.00 86.50 86 SER A N 1
ATOM 711 C CA . SER A 1 86 ? 8.191 14.014 2.664 1.00 86.50 86 SER A CA 1
ATOM 712 C C . SER A 1 86 ? 7.284 14.675 3.690 1.00 86.50 86 SER A C 1
ATOM 714 O O . SER A 1 86 ? 6.815 15.793 3.379 1.00 86.50 86 SER A O 1
#

Secondary structure (DSSP, 8-state):
---------SS---GGG--HHHHHHHHHHHHHHHHHHHHHTTTS---HHHHHHHHHHHHHHHHHTPPBTTTB-HHHHTTS-SS---